Protein AF-A0A0P1E4H5-F1 (afdb_monomer_lite)

Radius of gyration: 12.0 Å; chains: 1; bounding box: 26×22×32 Å

Structure (mmCIF, N/CA/C/O backbone):
data_AF-A0A0P1E4H5-F1
#
_entry.id   AF-A0A0P1E4H5-F1
#
loop_
_atom_site.group_PDB
_atom_site.id
_atom_site.type_symbol
_atom_site.label_atom_id
_atom_site.label_alt_id
_atom_site.label_comp_id
_atom_site.label_asym_id
_atom_site.label_entity_id
_atom_site.label_seq_id
_atom_site.pdbx_PDB_ins_code
_atom_site.Cartn_x
_atom_site.Cartn_y
_atom_site.Cartn_z
_atom_site.occupancy
_atom_site.B_iso_or_equiv
_atom_site.auth_seq_id
_atom_site.auth_comp_id
_atom_site.auth_asym_id
_atom_site.auth_atom_id
_atom_site.pdbx_PDB_model_num
ATOM 1 N N . MET A 1 1 ? -11.376 -3.711 -1.572 1.00 87.25 1 MET A N 1
ATOM 2 C CA . MET A 1 1 ? -10.197 -2.824 -1.719 1.00 87.25 1 MET A CA 1
ATOM 3 C C . MET A 1 1 ? -10.628 -1.392 -1.986 1.00 87.25 1 MET A C 1
ATOM 5 O O . MET A 1 1 ? -11.721 -1.189 -2.505 1.00 87.25 1 MET A O 1
ATOM 9 N N . LYS A 1 2 ? -9.809 -0.408 -1.605 1.00 95.31 2 LYS A N 1
ATOM 10 C CA . LYS A 1 2 ? -10.063 1.021 -1.840 1.00 95.31 2 LYS A CA 1
ATOM 11 C C . LYS A 1 2 ? -9.552 1.398 -3.229 1.00 95.31 2 LYS A C 1
ATOM 13 O O . LYS A 1 2 ? -8.442 1.012 -3.570 1.00 95.31 2 LYS A O 1
ATOM 18 N N . ARG A 1 3 ? -10.343 2.121 -4.023 1.00 96.62 3 ARG A N 1
ATOM 19 C CA . ARG A 1 3 ? -9.919 2.631 -5.337 1.00 96.62 3 ARG A CA 1
ATOM 20 C C . ARG A 1 3 ? -9.174 3.948 -5.148 1.00 96.62 3 ARG A C 1
ATOM 22 O O . ARG A 1 3 ? -9.666 4.813 -4.427 1.00 96.62 3 ARG A O 1
ATOM 29 N N . ILE A 1 4 ? -8.016 4.085 -5.779 1.00 95.31 4 ILE A N 1
ATOM 30 C CA . ILE A 1 4 ? -7.192 5.296 -5.751 1.00 95.31 4 ILE A CA 1
ATOM 31 C C . ILE A 1 4 ? -6.665 5.606 -7.153 1.00 95.31 4 ILE A C 1
ATOM 33 O O . ILE A 1 4 ? -6.734 4.766 -8.050 1.00 95.31 4 ILE A O 1
ATOM 37 N N . TYR A 1 5 ? -6.071 6.785 -7.301 1.00 95.38 5 TYR A N 1
ATOM 38 C CA . TYR A 1 5 ? -5.131 7.059 -8.379 1.00 95.38 5 TYR A CA 1
ATOM 39 C C . TYR A 1 5 ? -3.707 7.004 -7.827 1.00 95.38 5 TYR A C 1
ATOM 41 O O . TYR A 1 5 ? -3.455 7.458 -6.708 1.00 95.38 5 TYR A O 1
ATOM 49 N N . THR A 1 6 ? -2.783 6.420 -8.587 1.00 90.94 6 THR A N 1
ATOM 50 C CA . THR A 1 6 ? -1.349 6.514 -8.292 1.00 90.94 6 THR A CA 1
ATOM 51 C C . THR A 1 6 ? -0.869 7.953 -8.481 1.00 90.94 6 THR A C 1
ATOM 53 O O . THR A 1 6 ? -1.568 8.776 -9.072 1.00 90.94 6 THR A O 1
ATOM 56 N N . PHE A 1 7 ? 0.349 8.264 -8.030 1.00 85.31 7 PHE A N 1
ATOM 57 C CA . PHE A 1 7 ? 0.959 9.572 -8.292 1.00 85.31 7 PHE A CA 1
ATOM 58 C C . PHE A 1 7 ? 1.029 9.897 -9.799 1.00 85.31 7 PHE A C 1
ATOM 60 O O . PHE A 1 7 ? 0.855 11.044 -10.188 1.00 85.31 7 PHE A O 1
ATOM 67 N N . GLY A 1 8 ? 1.188 8.876 -10.651 1.00 91.06 8 GLY A N 1
ATOM 68 C CA . GLY A 1 8 ? 1.137 9.007 -12.112 1.00 91.06 8 GLY A CA 1
ATOM 69 C C . GLY A 1 8 ? -0.274 9.110 -12.709 1.00 91.06 8 GLY A C 1
ATOM 70 O O . GLY A 1 8 ? -0.416 9.059 -13.923 1.00 91.06 8 GLY A O 1
ATOM 71 N N . GLY A 1 9 ? -1.328 9.207 -11.892 1.00 94.75 9 GLY A N 1
ATOM 72 C CA . GLY A 1 9 ? -2.708 9.341 -12.369 1.00 94.75 9 GLY A CA 1
ATOM 73 C C . GLY A 1 9 ? -3.331 8.050 -12.909 1.00 94.75 9 GLY A C 1
ATOM 74 O O . GLY A 1 9 ? -4.378 8.099 -13.551 1.00 94.75 9 GLY A O 1
ATOM 75 N N . HIS A 1 10 ? -2.734 6.886 -12.645 1.00 95.00 10 HIS A N 1
ATOM 76 C CA . HIS A 1 10 ? -3.285 5.601 -13.082 1.00 95.00 10 HIS A CA 1
ATOM 77 C C . HIS A 1 10 ? -4.242 5.019 -12.034 1.00 95.00 10 HIS A C 1
ATOM 79 O O . HIS A 1 10 ? -3.952 5.111 -10.837 1.00 95.00 10 HIS A O 1
ATOM 85 N N . PRO A 1 11 ? -5.366 4.403 -12.442 1.00 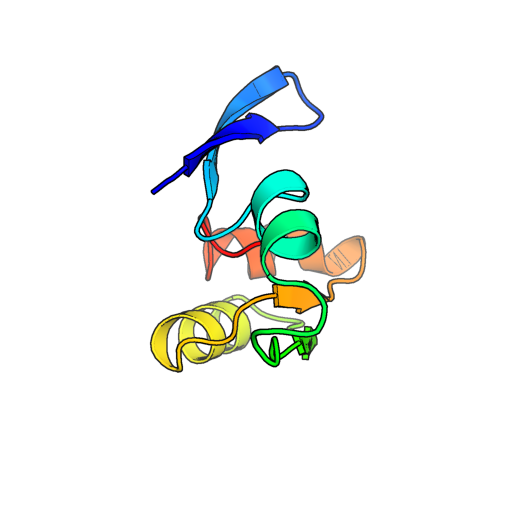96.00 11 PRO A N 1
ATOM 86 C CA . PRO A 1 11 ? -6.269 3.746 -11.507 1.00 96.00 11 PRO A CA 1
ATOM 87 C C . PRO A 1 11 ? -5.571 2.564 -10.824 1.00 96.00 11 PRO A C 1
ATOM 89 O O . PRO A 1 11 ? -4.888 1.773 -11.472 1.00 96.00 11 PRO A O 1
ATOM 92 N N . ALA A 1 12 ? -5.758 2.437 -9.513 1.00 94.94 12 ALA A N 1
ATOM 93 C CA . ALA A 1 12 ? -5.205 1.348 -8.715 1.00 94.94 12 ALA A CA 1
ATOM 94 C C . ALA A 1 12 ? -6.097 1.015 -7.512 1.00 94.94 12 ALA A C 1
ATOM 96 O O . ALA A 1 12 ? -7.053 1.732 -7.186 1.00 94.94 12 ALA A O 1
ATOM 97 N N . THR A 1 13 ? -5.759 -0.072 -6.824 1.00 96.56 13 THR A N 1
ATOM 98 C CA . THR A 1 13 ? -6.394 -0.495 -5.577 1.00 96.56 13 THR A CA 1
ATOM 99 C C . THR A 1 13 ? -5.409 -0.513 -4.412 1.00 96.56 13 THR A C 1
ATOM 101 O O . THR A 1 13 ? -4.211 -0.704 -4.594 1.00 96.56 13 THR A O 1
ATOM 104 N N . ARG A 1 14 ? -5.911 -0.242 -3.199 1.00 95.88 14 ARG A N 1
ATOM 105 C CA . ARG A 1 14 ? -5.142 -0.315 -1.947 1.00 95.88 14 ARG A CA 1
ATOM 106 C C . ARG A 1 14 ? -5.917 -0.978 -0.811 1.00 95.88 14 ARG A C 1
ATOM 108 O O . ARG A 1 14 ? -7.148 -0.873 -0.742 1.00 95.88 14 ARG A O 1
ATOM 115 N N . ASN A 1 15 ? -5.200 -1.622 0.108 1.00 96.88 15 ASN A N 1
ATOM 116 C CA . ASN A 1 15 ? -5.726 -2.107 1.386 1.00 96.88 15 ASN A CA 1
ATOM 117 C C . ASN A 1 15 ? -6.157 -0.935 2.295 1.00 96.88 15 ASN A C 1
ATOM 119 O O . ASN A 1 15 ? -7.235 -0.993 2.889 1.00 96.88 15 ASN A O 1
ATOM 123 N N . LEU A 1 16 ? -5.376 0.152 2.330 1.00 96.44 16 LEU A N 1
ATOM 124 C CA . LEU A 1 16 ? -5.605 1.348 3.142 1.00 96.44 16 LEU A CA 1
ATOM 125 C C . LEU A 1 16 ? -5.490 2.640 2.326 1.00 96.44 16 LEU A C 1
ATOM 127 O O . LEU A 1 16 ? -4.903 2.693 1.250 1.00 96.44 16 LEU A O 1
ATOM 131 N N . THR A 1 17 ? -6.056 3.709 2.878 1.00 96.06 17 THR A N 1
ATOM 132 C CA . THR A 1 17 ? -5.851 5.090 2.427 1.00 96.06 17 THR A CA 1
ATOM 133 C C . THR A 1 17 ? -5.503 5.966 3.625 1.00 96.06 17 THR A C 1
ATOM 135 O O . THR A 1 17 ? -5.806 5.613 4.767 1.00 96.06 17 THR A O 1
ATOM 138 N N . VAL A 1 18 ? -4.964 7.162 3.375 1.00 95.44 18 VAL A N 1
ATOM 139 C CA . VAL A 1 18 ? -4.724 8.165 4.428 1.00 95.44 18 VAL A CA 1
ATOM 140 C C . VAL A 1 18 ? -6.008 8.487 5.206 1.00 95.44 18 VAL A C 1
ATOM 142 O O . VAL A 1 18 ? -5.965 8.664 6.422 1.00 95.44 18 VAL A O 1
ATOM 145 N N . ALA A 1 19 ? -7.168 8.505 4.540 1.00 96.56 19 ALA A N 1
ATOM 146 C CA . ALA A 1 19 ? -8.455 8.712 5.202 1.00 96.56 19 ALA A CA 1
ATOM 147 C C . ALA A 1 19 ? -8.770 7.607 6.226 1.00 96.56 19 ALA A C 1
ATOM 149 O O . ALA A 1 19 ? -9.255 7.912 7.314 1.00 96.56 19 ALA A O 1
ATOM 150 N N . ASN A 1 20 ? -8.441 6.345 5.919 1.00 95.88 20 ASN A N 1
ATOM 151 C CA . ASN A 1 20 ? -8.602 5.237 6.866 1.00 95.88 20 ASN A CA 1
ATOM 152 C C . ASN A 1 20 ? -7.659 5.387 8.064 1.00 95.88 20 ASN A C 1
ATOM 154 O O . ASN A 1 20 ? -8.114 5.328 9.201 1.00 95.88 20 ASN A O 1
ATOM 158 N N . ILE A 1 21 ? -6.379 5.686 7.819 1.00 96.81 21 ILE A N 1
ATOM 159 C CA . ILE A 1 21 ? -5.390 5.887 8.890 1.00 96.81 21 ILE A CA 1
ATOM 160 C C . ILE A 1 21 ? -5.831 7.014 9.836 1.00 96.81 21 ILE A C 1
ATOM 162 O O . ILE A 1 21 ? -5.736 6.875 11.053 1.00 96.81 21 ILE A O 1
ATOM 166 N N . LYS A 1 22 ? -6.361 8.121 9.298 1.00 97.81 22 LYS A N 1
ATOM 167 C CA . LYS A 1 22 ? -6.891 9.229 10.109 1.00 97.81 22 LYS A CA 1
ATOM 168 C C . LYS A 1 22 ? -8.109 8.821 10.937 1.00 97.81 22 LYS A C 1
ATOM 170 O O . LYS A 1 22 ? -8.177 9.196 12.103 1.00 97.81 22 LYS A O 1
ATOM 175 N N . ALA A 1 23 ? -9.054 8.093 10.344 1.00 97.94 23 ALA A N 1
ATOM 176 C CA . ALA A 1 23 ? -10.284 7.676 11.017 1.00 97.94 23 ALA A CA 1
ATOM 177 C C . ALA A 1 23 ? -10.020 6.702 12.178 1.00 97.94 23 ALA A C 1
ATOM 179 O O . ALA A 1 23 ? -10.681 6.781 13.214 1.00 97.94 23 ALA A O 1
ATOM 180 N N . ASP A 1 24 ? -9.024 5.829 12.023 1.00 97.62 24 ASP A N 1
ATOM 181 C CA . ASP A 1 24 ? -8.693 4.783 12.995 1.00 97.62 24 ASP A CA 1
ATOM 182 C C . ASP A 1 24 ? -7.562 5.173 13.960 1.00 97.62 24 ASP A C 1
ATOM 184 O O . ASP A 1 24 ? -7.203 4.397 14.854 1.00 97.62 24 ASP A O 1
ATOM 188 N N . LYS A 1 25 ? -6.995 6.378 13.819 1.00 95.56 25 LYS A N 1
ATOM 189 C CA . LYS A 1 25 ? -5.940 6.881 14.704 1.00 95.56 25 LYS A CA 1
ATOM 190 C C . LYS A 1 25 ? -6.424 6.881 16.158 1.00 95.56 25 LYS A C 1
ATOM 192 O O . LYS A 1 25 ? -7.442 7.479 16.489 1.00 95.56 25 LYS A O 1
ATOM 197 N N . GLY A 1 26 ? -5.675 6.202 17.027 1.00 96.69 26 GLY A N 1
ATOM 198 C CA . GLY A 1 26 ? -6.019 6.032 18.445 1.00 96.69 26 GLY A CA 1
ATOM 199 C C . GLY A 1 26 ? -7.066 4.947 18.731 1.00 96.69 26 GLY A C 1
ATOM 200 O O . GLY A 1 26 ? -7.337 4.680 19.895 1.00 96.69 26 GLY A O 1
ATOM 201 N N . ARG A 1 27 ? -7.627 4.297 17.701 1.00 97.88 27 ARG A N 1
ATOM 202 C CA . ARG A 1 27 ? -8.605 3.198 17.826 1.00 97.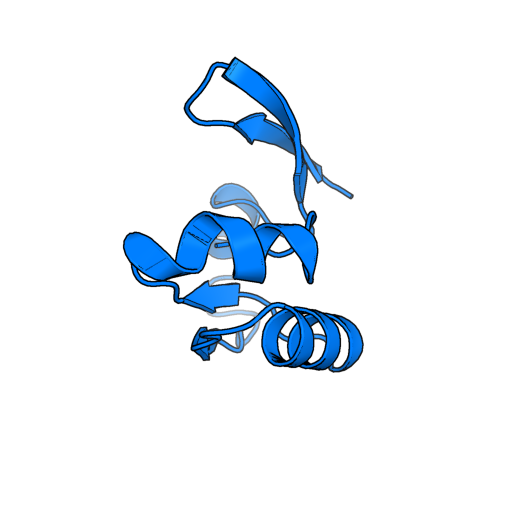88 27 ARG A CA 1
ATOM 203 C C . ARG A 1 27 ? -8.007 1.847 17.450 1.00 97.88 27 ARG A C 1
ATOM 205 O O . ARG A 1 27 ? -8.309 0.841 18.082 1.00 97.88 27 ARG A O 1
ATOM 212 N N . ARG A 1 28 ? -7.139 1.829 16.437 1.00 96.56 28 ARG A N 1
ATOM 213 C CA . ARG A 1 28 ? -6.438 0.637 15.949 1.00 96.56 28 ARG A CA 1
ATOM 214 C C . ARG A 1 28 ? -4.935 0.895 15.897 1.00 96.56 28 ARG A C 1
ATOM 216 O O . ARG A 1 28 ? -4.495 1.979 15.515 1.00 96.56 28 ARG A O 1
ATOM 223 N N . LYS A 1 29 ? -4.144 -0.118 16.258 1.00 96.88 29 LYS A N 1
ATOM 224 C CA . LYS A 1 29 ? -2.701 -0.133 15.990 1.00 96.88 29 LYS A CA 1
ATOM 225 C C . LYS A 1 29 ? -2.471 -0.628 14.564 1.00 96.88 29 LYS A C 1
ATOM 227 O O . LYS A 1 29 ? -2.965 -1.694 14.211 1.00 96.88 29 LYS A O 1
ATOM 232 N N . PHE A 1 30 ? -1.737 0.153 13.781 1.00 97.56 30 PHE A N 1
ATOM 233 C CA . PHE A 1 30 ? -1.279 -0.232 12.450 1.00 97.56 30 PHE A CA 1
ATOM 234 C C . PHE A 1 30 ? 0.137 -0.793 12.542 1.00 97.56 30 PHE A C 1
ATOM 236 O O . PHE A 1 30 ? 0.942 -0.291 13.330 1.00 97.56 30 PHE A O 1
ATOM 243 N N . VAL A 1 31 ? 0.437 -1.809 11.738 1.00 97.8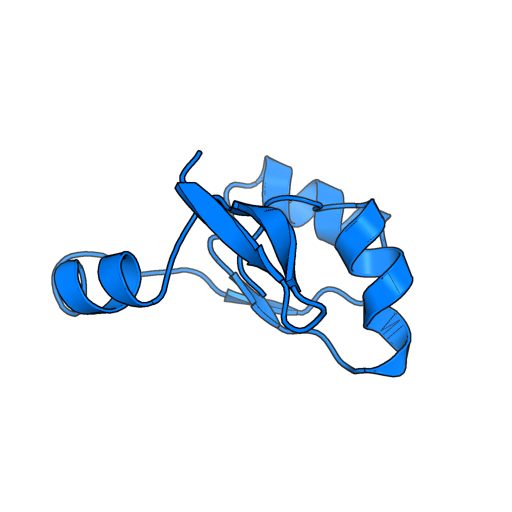1 31 VAL A N 1
ATOM 244 C CA . VAL A 1 31 ? 1.769 -2.418 11.669 1.00 97.81 31 VAL A CA 1
ATOM 245 C C . VAL A 1 31 ? 2.462 -1.993 10.380 1.00 97.81 31 VAL A C 1
ATOM 247 O O . VAL A 1 31 ? 1.921 -2.156 9.288 1.00 97.81 31 VAL A O 1
ATOM 250 N N . GLN A 1 32 ? 3.676 -1.466 10.516 1.00 98.00 32 GLN A N 1
ATOM 251 C CA . GLN A 1 32 ? 4.551 -1.122 9.402 1.00 98.00 32 GLN A CA 1
ATOM 252 C C . GLN A 1 32 ? 5.788 -2.015 9.436 1.00 98.00 32 GLN A C 1
ATOM 254 O O . GLN A 1 32 ? 6.358 -2.235 10.503 1.00 98.00 32 GLN A O 1
ATOM 259 N N . THR A 1 33 ? 6.226 -2.468 8.266 1.00 98.00 33 THR A N 1
ATOM 260 C CA . THR A 1 33 ? 7.546 -3.082 8.078 1.00 98.00 33 THR A CA 1
ATOM 261 C C . THR A 1 33 ? 8.249 -2.450 6.886 1.00 98.00 33 THR A C 1
ATOM 263 O O . THR A 1 33 ? 7.610 -1.787 6.069 1.00 98.00 33 THR A 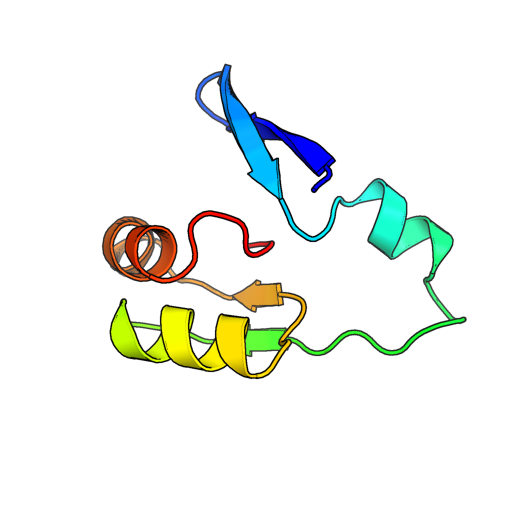O 1
ATOM 266 N N . THR A 1 34 ? 9.555 -2.658 6.777 1.00 98.00 34 THR A N 1
ATOM 267 C CA . THR A 1 34 ? 10.299 -2.386 5.545 1.00 98.00 34 THR A CA 1
ATOM 268 C C . THR A 1 34 ? 10.313 -3.649 4.691 1.00 98.00 34 THR A C 1
ATOM 270 O O . THR A 1 34 ? 10.426 -4.747 5.236 1.00 98.00 34 THR A O 1
ATOM 273 N N . ALA A 1 35 ? 10.180 -3.496 3.376 1.00 97.75 35 ALA A N 1
ATOM 274 C CA . ALA A 1 35 ? 10.411 -4.561 2.405 1.00 97.75 35 ALA A CA 1
ATOM 275 C C . ALA A 1 35 ? 11.384 -4.047 1.343 1.00 97.75 35 ALA A C 1
ATOM 277 O O . ALA A 1 35 ? 11.225 -2.917 0.881 1.00 97.75 35 ALA A O 1
ATOM 278 N N . VAL A 1 36 ? 12.357 -4.874 0.963 1.00 97.88 36 VAL A N 1
ATOM 279 C CA . VAL A 1 36 ? 13.370 -4.543 -0.063 1.00 97.88 36 VAL A CA 1
ATOM 280 C C . VAL A 1 36 ? 13.292 -5.464 -1.282 1.00 97.88 36 VAL A C 1
ATOM 282 O O . VAL A 1 36 ? 14.045 -5.333 -2.239 1.00 97.88 36 VAL A O 1
ATOM 285 N N . SER A 1 37 ? 12.373 -6.433 -1.273 1.00 98.19 37 SER A N 1
ATOM 286 C CA . SER A 1 37 ? 12.185 -7.365 -2.383 1.00 98.19 37 SER A CA 1
ATOM 287 C C . SER A 1 37 ? 10.721 -7.732 -2.596 1.00 98.19 37 SER A C 1
ATOM 289 O O . SER A 1 37 ? 9.880 -7.623 -1.699 1.00 98.19 37 SER A O 1
ATOM 291 N N . ARG A 1 38 ? 10.421 -8.249 -3.790 1.00 98.38 38 ARG A N 1
ATOM 292 C CA . ARG A 1 38 ? 9.118 -8.829 -4.135 1.00 98.38 38 ARG A CA 1
ATOM 293 C C . ARG A 1 38 ? 8.677 -9.911 -3.152 1.00 98.38 38 ARG A C 1
ATOM 295 O O . ARG A 1 38 ? 7.512 -9.948 -2.762 1.00 98.38 38 ARG A O 1
ATOM 302 N N . THR A 1 39 ? 9.596 -10.794 -2.768 1.00 98.44 39 THR A N 1
ATOM 303 C CA . THR A 1 39 ? 9.307 -11.926 -1.879 1.00 98.44 39 THR A CA 1
ATOM 304 C C . THR A 1 39 ? 8.924 -11.443 -0.486 1.00 98.44 39 THR A C 1
ATOM 306 O O . THR A 1 39 ? 7.915 -11.887 0.059 1.00 98.44 39 THR A O 1
ATOM 309 N N . GLU A 1 40 ? 9.675 -10.490 0.068 1.00 98.38 40 GLU A N 1
ATOM 310 C CA . GLU A 1 40 ? 9.354 -9.885 1.365 1.00 98.38 40 GLU A CA 1
ATOM 311 C C . GLU A 1 40 ? 8.025 -9.134 1.329 1.00 98.38 40 GLU A C 1
ATOM 313 O O . GLU A 1 40 ? 7.211 -9.276 2.239 1.00 98.38 40 GLU A O 1
ATOM 318 N N . ALA A 1 41 ? 7.769 -8.380 0.258 1.00 98.56 41 ALA A N 1
ATOM 319 C CA . ALA A 1 41 ? 6.521 -7.650 0.078 1.00 98.56 41 ALA A CA 1
ATOM 320 C C . ALA A 1 41 ? 5.310 -8.593 0.055 1.00 98.56 41 ALA A C 1
ATOM 322 O O . ALA A 1 41 ? 4.323 -8.366 0.760 1.00 98.56 41 ALA A O 1
ATOM 323 N N . ALA A 1 42 ? 5.403 -9.678 -0.719 1.00 98.50 42 ALA A N 1
ATOM 324 C CA . ALA A 1 42 ? 4.362 -10.694 -0.799 1.00 98.50 42 ALA A CA 1
ATOM 325 C C . ALA A 1 42 ? 4.133 -11.375 0.561 1.00 98.50 42 ALA A C 1
ATOM 327 O O . ALA A 1 42 ? 2.985 -11.540 0.979 1.00 98.50 42 ALA A O 1
ATOM 328 N N . ALA A 1 43 ? 5.210 -11.711 1.281 1.00 98.56 43 ALA A N 1
ATOM 329 C CA . ALA A 1 43 ? 5.130 -12.296 2.617 1.00 98.56 43 ALA A CA 1
ATOM 330 C C . ALA A 1 43 ? 4.475 -11.338 3.624 1.00 98.56 43 ALA A C 1
ATOM 332 O O . ALA A 1 43 ? 3.590 -11.743 4.374 1.00 98.56 43 ALA A O 1
ATOM 333 N N . ALA A 1 44 ? 4.847 -10.057 3.603 1.00 98.25 44 ALA A N 1
ATOM 334 C CA . ALA A 1 44 ? 4.266 -9.040 4.470 1.00 98.25 44 ALA A CA 1
ATOM 335 C C . ALA A 1 44 ? 2.772 -8.819 4.175 1.00 98.25 44 ALA A C 1
ATOM 337 O O . ALA A 1 44 ? 1.967 -8.738 5.104 1.00 98.25 44 ALA A O 1
ATOM 338 N N . GLN A 1 45 ? 2.375 -8.791 2.898 1.00 97.38 45 GLN A N 1
ATOM 339 C CA . GLN A 1 45 ? 0.966 -8.694 2.510 1.00 97.38 45 GLN A CA 1
ATOM 340 C C . GLN A 1 45 ? 0.170 -9.924 2.974 1.00 97.38 45 GLN A C 1
ATOM 342 O O . GLN A 1 45 ? -0.919 -9.773 3.527 1.00 97.38 45 GLN A O 1
ATOM 347 N N . ALA A 1 46 ? 0.717 -11.131 2.797 1.00 97.69 46 ALA A N 1
ATOM 348 C CA . ALA A 1 46 ? 0.094 -12.375 3.255 1.00 97.69 46 ALA A CA 1
ATOM 349 C C . ALA A 1 46 ? -0.021 -12.450 4.788 1.00 97.69 46 ALA A C 1
ATOM 351 O O . ALA A 1 46 ? -1.008 -12.968 5.306 1.00 97.69 46 ALA A O 1
ATOM 352 N N . ALA A 1 47 ? 0.948 -11.883 5.512 1.00 97.75 47 ALA A N 1
ATOM 353 C CA . ALA A 1 47 ? 0.931 -11.758 6.968 1.00 97.75 47 ALA A CA 1
ATOM 354 C C . ALA A 1 47 ? -0.018 -10.656 7.485 1.00 97.75 47 ALA A C 1
ATOM 356 O O . ALA A 1 47 ? -0.170 -10.497 8.696 1.00 97.75 47 ALA A O 1
ATOM 357 N N . GLY A 1 48 ? -0.657 -9.888 6.596 1.00 96.38 48 GLY A N 1
ATOM 358 C CA . GLY A 1 48 ? -1.591 -8.828 6.970 1.00 96.38 48 GLY A CA 1
ATOM 359 C C . GLY A 1 48 ? -0.922 -7.559 7.504 1.00 96.38 48 GLY A C 1
ATOM 360 O O . GLY A 1 48 ? -1.556 -6.814 8.250 1.00 96.38 48 GLY A O 1
ATOM 361 N N . ILE A 1 49 ? 0.338 -7.299 7.135 1.00 98.12 49 ILE A N 1
ATOM 362 C CA . ILE A 1 49 ? 1.006 -6.031 7.447 1.00 98.12 49 ILE A CA 1
ATOM 363 C C . ILE A 1 49 ? 0.286 -4.886 6.726 1.00 98.12 49 ILE A C 1
ATOM 365 O O . ILE A 1 49 ? -0.047 -4.973 5.543 1.00 98.12 49 ILE A O 1
ATOM 369 N N . ASP A 1 50 ? 0.027 -3.799 7.451 1.00 97.88 50 ASP A N 1
ATOM 370 C CA . ASP A 1 50 ? -0.810 -2.702 6.968 1.00 97.88 50 ASP A CA 1
ATOM 371 C C . ASP A 1 50 ? -0.095 -1.813 5.946 1.00 97.88 50 ASP A C 1
ATOM 373 O O . ASP A 1 50 ? -0.713 -1.357 4.980 1.00 97.88 50 ASP A O 1
ATOM 377 N N . HIS A 1 51 ? 1.190 -1.549 6.187 1.00 97.75 51 HIS A N 1
ATOM 378 C CA . HIS A 1 51 ? 1.998 -0.572 5.463 1.00 97.75 51 HIS A CA 1
ATOM 379 C C . HIS A 1 51 ? 3.409 -1.112 5.209 1.00 97.75 51 HIS A C 1
ATOM 381 O O . HIS A 1 51 ? 4.055 -1.617 6.131 1.00 97.75 51 HIS A O 1
ATOM 387 N N . LEU A 1 52 ? 3.901 -0.969 3.977 1.00 98.19 52 LEU A N 1
ATOM 388 C CA . LEU A 1 52 ? 5.302 -1.233 3.655 1.00 98.19 52 LEU A CA 1
ATOM 389 C C . LEU A 1 52 ? 6.027 0.097 3.470 1.00 98.19 52 LEU A C 1
ATOM 391 O O . LEU A 1 52 ? 5.679 0.873 2.588 1.00 98.19 52 LEU A O 1
ATOM 395 N N . SER A 1 53 ? 7.049 0.336 4.284 1.00 97.69 53 SER A N 1
ATOM 396 C CA . SER A 1 53 ? 8.027 1.391 4.039 1.00 97.69 53 SER A CA 1
ATOM 397 C C . SER A 1 53 ? 9.011 0.905 2.980 1.00 97.69 53 SER A C 1
ATOM 399 O O . SER A 1 53 ? 9.519 -0.211 3.085 1.00 97.69 53 SER A O 1
ATOM 401 N N . ILE A 1 54 ? 9.279 1.727 1.969 1.00 97.00 54 ILE A N 1
ATOM 402 C CA . ILE A 1 54 ? 10.084 1.340 0.804 1.00 97.00 54 ILE A CA 1
ATOM 403 C C . ILE A 1 54 ? 11.044 2.474 0.459 1.00 97.00 54 ILE A C 1
ATOM 405 O O . ILE A 1 54 ? 10.701 3.647 0.613 1.00 97.00 54 ILE A O 1
ATOM 409 N N . VAL A 1 55 ? 12.235 2.122 -0.012 1.00 95.44 55 VAL A N 1
ATOM 410 C CA . VAL A 1 55 ? 13.194 3.064 -0.597 1.00 95.44 55 VAL A CA 1
ATOM 411 C C . VAL A 1 55 ? 13.042 3.103 -2.118 1.00 95.44 55 VAL A C 1
ATOM 413 O O . VAL A 1 55 ? 12.580 2.154 -2.744 1.00 95.44 55 VAL A O 1
ATOM 416 N N . ASP A 1 56 ? 13.397 4.225 -2.729 1.00 94.12 56 ASP A N 1
ATOM 417 C CA . ASP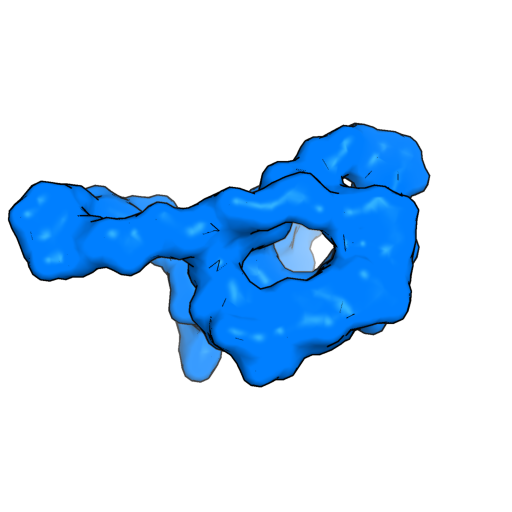 A 1 56 ? 13.120 4.539 -4.133 1.00 94.12 56 ASP A CA 1
ATOM 418 C C . ASP A 1 56 ? 13.591 3.463 -5.127 1.00 94.12 56 ASP A C 1
ATOM 420 O O . ASP A 1 56 ? 12.832 3.090 -6.025 1.00 94.12 56 ASP A O 1
ATOM 424 N N . HIS A 1 57 ? 14.795 2.919 -4.936 1.00 96.06 57 HIS A N 1
ATOM 425 C CA . HIS A 1 57 ? 15.368 1.914 -5.834 1.00 96.06 57 HIS A CA 1
ATOM 426 C C . HIS A 1 57 ? 14.682 0.538 -5.752 1.00 96.06 57 HIS A C 1
ATOM 428 O O . HIS A 1 57 ? 14.723 -0.208 -6.729 1.00 96.06 57 HIS A O 1
ATOM 434 N N . ASP A 1 58 ? 13.982 0.233 -4.655 1.00 97.19 58 ASP A N 1
ATOM 435 C CA . ASP A 1 58 ? 13.273 -1.041 -4.452 1.00 97.19 58 ASP A CA 1
ATOM 436 C C . ASP A 1 58 ? 11.796 -0.981 -4.876 1.00 97.19 58 ASP A C 1
ATOM 438 O O . ASP A 1 58 ? 11.100 -2.002 -4.916 1.00 97.19 58 ASP A O 1
ATOM 442 N N . LEU A 1 59 ? 11.291 0.216 -5.206 1.00 94.81 59 LEU A N 1
ATOM 443 C CA . LEU A 1 59 ? 9.868 0.481 -5.435 1.00 94.81 59 LEU A CA 1
ATOM 444 C C . LEU A 1 59 ? 9.228 -0.488 -6.436 1.00 94.81 59 LEU A C 1
ATOM 446 O O . LEU A 1 59 ? 8.106 -0.950 -6.213 1.00 94.81 59 LEU A O 1
ATOM 450 N N . VAL A 1 60 ? 9.919 -0.778 -7.541 1.00 95.62 60 VAL A N 1
ATOM 451 C CA . VAL A 1 60 ? 9.391 -1.627 -8.618 1.00 95.62 60 VAL A CA 1
ATOM 452 C C . VAL A 1 60 ? 9.206 -3.064 -8.135 1.00 95.62 60 VAL A C 1
ATOM 454 O O . VAL A 1 60 ? 8.118 -3.623 -8.292 1.00 95.62 60 VAL A O 1
ATOM 457 N N . GLU A 1 61 ? 10.224 -3.647 -7.498 1.00 97.94 61 GLU A N 1
ATOM 458 C CA . GLU A 1 61 ? 10.165 -5.034 -7.032 1.00 97.94 61 GLU A CA 1
ATOM 459 C C . GLU A 1 61 ? 9.179 -5.208 -5.880 1.00 97.94 61 GLU A C 1
ATOM 461 O O . GLU A 1 61 ? 8.343 -6.116 -5.906 1.00 97.94 61 GLU A O 1
ATOM 466 N N . VAL A 1 62 ? 9.200 -4.300 -4.904 1.00 97.94 62 VAL A N 1
ATOM 467 C CA . VAL A 1 62 ? 8.284 -4.361 -3.761 1.00 97.94 62 VAL A CA 1
ATOM 468 C C . VAL A 1 62 ? 6.834 -4.192 -4.216 1.00 97.94 62 VAL A C 1
ATOM 470 O O . VAL A 1 62 ? 5.963 -4.965 -3.806 1.00 97.94 62 VAL A O 1
ATOM 473 N N . ARG A 1 63 ? 6.550 -3.246 -5.126 1.00 95.75 63 ARG A N 1
ATOM 474 C CA . ARG A 1 63 ? 5.192 -3.073 -5.667 1.00 95.75 63 ARG A CA 1
ATOM 475 C C . ARG A 1 63 ? 4.708 -4.320 -6.389 1.00 95.75 63 ARG A C 1
ATOM 477 O O . ARG A 1 63 ? 3.535 -4.660 -6.283 1.00 95.75 63 ARG A O 1
ATOM 484 N N . ALA A 1 64 ? 5.584 -4.984 -7.129 1.00 97.12 64 ALA A N 1
ATOM 485 C CA . ALA A 1 64 ? 5.213 -6.160 -7.891 1.00 97.12 64 ALA A CA 1
ATOM 486 C C . ALA A 1 64 ? 4.934 -7.391 -7.000 1.00 97.12 64 ALA A C 1
ATOM 488 O O . ALA A 1 64 ? 4.258 -8.316 -7.446 1.00 97.12 64 ALA A O 1
ATOM 489 N N . GLY A 1 65 ? 5.414 -7.400 -5.749 1.00 97.81 65 GLY A N 1
ATOM 490 C CA . GLY A 1 65 ? 5.068 -8.409 -4.739 1.00 97.81 65 GLY A CA 1
ATOM 491 C C . GLY A 1 65 ? 3.813 -8.079 -3.928 1.00 97.81 65 GLY A C 1
ATOM 492 O O . GLY A 1 65 ? 3.068 -8.982 -3.553 1.00 97.81 65 GLY A O 1
ATOM 493 N N . ALA A 1 66 ? 3.549 -6.792 -3.692 1.00 97.75 66 ALA A N 1
ATOM 494 C CA . ALA A 1 66 ? 2.393 -6.311 -2.938 1.00 97.75 66 ALA A CA 1
ATOM 495 C C . ALA A 1 66 ? 1.687 -5.148 -3.671 1.00 97.75 66 ALA A C 1
ATOM 497 O O . ALA A 1 66 ? 1.766 -3.984 -3.248 1.00 97.75 66 ALA A O 1
ATOM 498 N N . PRO A 1 67 ? 0.991 -5.431 -4.793 1.00 95.69 67 PRO A N 1
ATOM 499 C CA . PRO A 1 67 ? 0.441 -4.401 -5.675 1.00 95.69 67 PRO A CA 1
ATOM 500 C C . PRO A 1 67 ? -0.616 -3.535 -5.001 1.00 95.69 67 PRO A C 1
ATOM 502 O O . PRO A 1 67 ? -0.773 -2.380 -5.394 1.00 95.69 67 PRO A O 1
ATOM 505 N N . ASP A 1 68 ? -1.259 -4.042 -3.947 1.00 95.88 68 ASP A N 1
ATOM 506 C CA . ASP A 1 68 ? -2.339 -3.368 -3.238 1.00 95.88 68 ASP A CA 1
ATOM 507 C C . ASP A 1 68 ? -1.984 -2.959 -1.801 1.00 95.88 68 ASP A C 1
ATOM 509 O O . ASP A 1 68 ? -2.799 -2.328 -1.127 1.00 95.88 68 ASP A O 1
ATOM 513 N N . ALA A 1 69 ? -0.784 -3.268 -1.307 1.00 96.69 69 ALA A N 1
ATOM 514 C CA . A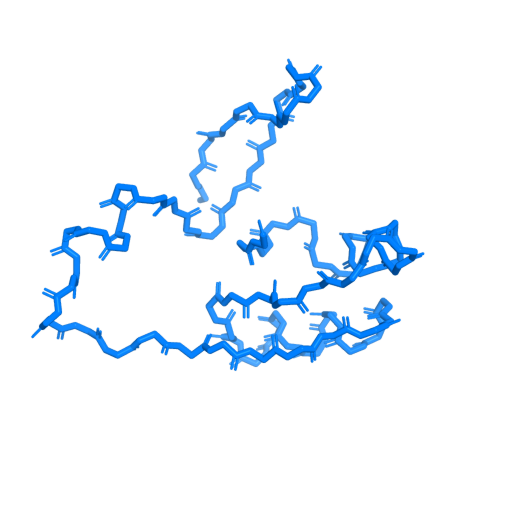LA A 1 69 ? -0.353 -2.779 0.000 1.00 96.69 69 ALA A CA 1
ATOM 515 C C . ALA A 1 69 ? -0.210 -1.249 -0.012 1.00 96.69 69 ALA A C 1
ATOM 517 O O . ALA A 1 69 ? 0.165 -0.654 -1.026 1.00 96.69 69 ALA A O 1
ATOM 518 N N . PHE A 1 70 ? -0.529 -0.603 1.105 1.00 96.62 70 PHE A N 1
ATOM 519 C CA . PHE A 1 70 ? -0.257 0.809 1.328 1.00 96.62 70 PHE A CA 1
ATOM 520 C C . PHE A 1 70 ? 1.244 0.986 1.534 1.00 96.62 70 PHE A C 1
ATOM 522 O O . PHE A 1 70 ? 1.886 0.159 2.182 1.00 96.62 70 PHE A O 1
ATOM 529 N N . THR A 1 71 ? 1.791 2.036 0.937 1.00 91.38 71 THR A N 1
ATOM 530 C CA . THR A 1 71 ? 3.228 2.280 0.743 1.00 91.38 71 THR A CA 1
ATOM 531 C C . THR A 1 71 ? 3.464 3.743 0.437 1.00 91.38 71 THR A C 1
ATOM 533 O O . THR A 1 71 ? 2.562 4.287 -0.252 1.00 91.38 71 THR A O 1
#

Secondary structure (DSSP, 8-state):
-EEEE-TTS-EEEES--HHHHHHHTTTS---EEE--SHHHHHHHHHTT-SEEE--GGGHHHHHHH-TTSB-

Organism: NCBI:txid81569

pLDDT: mean 96.38, std 2.36, range [85.31, 98.56]

Foldseek 3Di:
DDWDADPVRHIAAAPDDPVRCVVCPVPDDAAEDEDQALVRLLVCVVVVHQAYDYDPVSVVGSCNNNVHHHD

Sequence (71 aa):
MKRIYTFGGHPATRNLTVANIKADKGRRKFVQTTAVSRTEAAAAQAAGIDHLSIVDHDLVEVRAGAPDAFT